Protein AF-A0A7X7CBP8-F1 (afdb_monomer_lite)

Foldseek 3Di:
DQVVVQVVVQVVCVVVVFHFRKDKDWDKPDPVSLPAQIKIKIKIKGKGADPPDDPVCRVVVVRIDIDIDMDMDGRHNDDDD

pLDDT: mean 88.27, std 7.38, range [52.53, 96.38]

Radius of gyration: 16.83 Å; chains: 1; bounding box: 35×19×53 Å

Secondary structure (DSSP, 8-state):
-HHHHHHHHHHHHHHTT--S-EEEEEEESSSSTT-TT-EEEEEEEEEEEPTTS-GGGTTTTT-EEEEEEEEEEEPPS----

Sequence (81 aa):
GRGAAELAAHISFDDAGLPGPVTVSLECSDSPCLTPGGTIRATVTTEVALPLIPFGMVDALGARVTVHGNAVTVVDEWVER

Structure (mmCIF, N/CA/C/O backbone):
data_AF-A0A7X7CBP8-F1
#
_entry.id   AF-A0A7X7CBP8-F1
#
loop_
_atom_site.group_PDB
_atom_site.id
_atom_site.type_symbol
_atom_site.label_atom_id
_atom_site.label_alt_id
_atom_site.label_comp_id
_atom_site.label_asym_id
_atom_site.label_entity_id
_atom_site.label_seq_id
_atom_site.pdbx_PDB_ins_code
_atom_site.Cartn_x
_atom_site.Cartn_y
_atom_site.Cartn_z
_atom_site.occupancy
_atom_site.B_iso_or_equiv
_atom_site.auth_seq_id
_atom_site.auth_comp_id
_atom_site.auth_asym_id
_atom_site.auth_atom_id
_atom_site.pdbx_PDB_model_num
ATOM 1 N N . GLY A 1 1 ? 2.360 4.010 16.059 1.00 70.69 1 GLY A N 1
ATOM 2 C CA . GLY A 1 1 ? 1.157 4.206 15.230 1.00 70.69 1 GLY A CA 1
ATOM 3 C C . GLY A 1 1 ? 1.519 4.177 13.760 1.00 70.69 1 GLY A C 1
ATOM 4 O O . GLY A 1 1 ? 1.680 3.096 13.222 1.00 70.69 1 GLY A O 1
ATOM 5 N N . ARG A 1 2 ? 1.729 5.341 13.135 1.00 76.69 2 ARG A N 1
ATOM 6 C CA . ARG A 1 2 ? 1.946 5.470 11.682 1.00 76.69 2 ARG A CA 1
ATOM 7 C C . ARG A 1 2 ? 3.264 4.879 11.157 1.00 76.69 2 ARG A C 1
ATOM 9 O O . ARG A 1 2 ? 3.218 4.023 10.289 1.00 76.69 2 ARG A O 1
ATOM 16 N N . GLY A 1 3 ? 4.410 5.255 11.731 1.00 82.88 3 GLY A N 1
ATOM 17 C CA . GLY A 1 3 ? 5.714 4.762 11.251 1.00 82.88 3 GLY A CA 1
ATOM 18 C C . GLY A 1 3 ? 5.892 3.241 11.370 1.00 82.88 3 GLY A C 1
ATOM 19 O O . GLY A 1 3 ? 6.525 2.623 10.527 1.00 82.88 3 GLY A O 1
ATOM 20 N N . ALA A 1 4 ? 5.271 2.615 12.377 1.00 85.56 4 ALA A N 1
ATOM 21 C CA . ALA A 1 4 ? 5.254 1.155 12.501 1.00 85.56 4 ALA A CA 1
ATOM 22 C C . ALA A 1 4 ? 4.411 0.491 11.398 1.00 85.56 4 ALA A C 1
ATOM 24 O O . ALA A 1 4 ? 4.814 -0.536 10.865 1.00 85.56 4 ALA A O 1
ATOM 25 N N . ALA A 1 5 ? 3.273 1.092 11.031 1.00 83.88 5 ALA A N 1
ATOM 26 C CA . ALA A 1 5 ? 2.450 0.616 9.922 1.00 83.88 5 ALA A CA 1
ATOM 27 C C . ALA A 1 5 ? 3.158 0.793 8.568 1.00 83.88 5 ALA A C 1
ATOM 29 O O . ALA A 1 5 ? 3.102 -0.104 7.735 1.00 83.88 5 ALA A O 1
ATOM 30 N N . GLU A 1 6 ? 3.862 1.911 8.366 1.00 86.88 6 GLU A N 1
ATOM 31 C CA . GLU A 1 6 ? 4.676 2.153 7.166 1.00 86.88 6 GLU A CA 1
ATOM 32 C C . GLU A 1 6 ? 5.834 1.148 7.057 1.00 86.88 6 GLU A C 1
ATOM 34 O O . GLU A 1 6 ? 6.026 0.563 5.995 1.00 86.88 6 GLU A O 1
ATOM 39 N N . LEU A 1 7 ? 6.550 0.873 8.154 1.00 90.31 7 LEU A N 1
ATOM 40 C CA . LEU A 1 7 ? 7.617 -0.133 8.180 1.00 90.31 7 LEU A CA 1
ATOM 41 C C . LEU A 1 7 ? 7.086 -1.549 7.916 1.00 90.31 7 LEU A C 1
ATOM 43 O O . LEU A 1 7 ? 7.667 -2.276 7.116 1.00 90.31 7 LEU A O 1
ATOM 47 N N . ALA A 1 8 ? 5.987 -1.940 8.567 1.00 88.62 8 ALA A N 1
ATOM 48 C CA . ALA A 1 8 ? 5.371 -3.247 8.349 1.00 88.62 8 ALA A CA 1
ATOM 49 C C . ALA A 1 8 ? 4.921 -3.414 6.890 1.00 88.62 8 ALA A C 1
ATOM 51 O O . ALA A 1 8 ? 5.210 -4.436 6.275 1.00 88.62 8 ALA A O 1
ATOM 52 N N . ALA A 1 9 ? 4.289 -2.386 6.317 1.00 88.06 9 ALA A N 1
ATOM 53 C CA . ALA A 1 9 ? 3.900 -2.382 4.913 1.00 88.06 9 ALA A CA 1
ATOM 54 C C . ALA A 1 9 ? 5.117 -2.479 3.981 1.00 88.06 9 ALA A C 1
ATOM 56 O O . ALA A 1 9 ? 5.091 -3.265 3.042 1.00 88.06 9 ALA A O 1
ATOM 57 N N . HIS A 1 10 ? 6.197 -1.744 4.261 1.00 88.94 10 HIS A N 1
ATOM 58 C CA . HIS A 1 10 ? 7.434 -1.838 3.488 1.00 88.94 10 HIS A CA 1
ATOM 59 C C . HIS A 1 10 ? 8.004 -3.264 3.489 1.00 88.94 10 HIS A C 1
ATOM 61 O O . HIS A 1 10 ? 8.329 -3.778 2.426 1.00 88.94 10 HIS A O 1
ATOM 67 N N . ILE A 1 11 ? 8.080 -3.923 4.652 1.00 90.88 11 ILE A N 1
ATOM 68 C CA . ILE A 1 11 ? 8.561 -5.313 4.754 1.00 90.88 11 ILE A CA 1
ATOM 69 C C . ILE A 1 11 ? 7.667 -6.257 3.939 1.00 90.88 11 ILE A C 1
ATOM 71 O O . ILE A 1 11 ? 8.169 -7.015 3.118 1.00 90.88 11 ILE A O 1
ATOM 75 N N . SER A 1 12 ? 6.343 -6.177 4.101 1.00 89.19 12 SER A N 1
ATOM 76 C CA . SER A 1 12 ? 5.418 -7.062 3.379 1.00 89.19 12 SER A CA 1
ATOM 77 C C . SER A 1 12 ? 5.448 -6.876 1.857 1.00 89.19 12 SER A C 1
ATOM 79 O O . SER A 1 12 ? 5.238 -7.837 1.121 1.00 89.19 12 SER A O 1
ATOM 81 N N . PHE A 1 13 ? 5.681 -5.655 1.368 1.00 88.06 13 PHE A N 1
ATOM 82 C CA . PHE A 1 13 ? 5.808 -5.389 -0.068 1.00 88.06 13 PHE A CA 1
ATOM 83 C C . PHE A 1 13 ? 7.157 -5.853 -0.624 1.00 88.06 13 PHE A C 1
ATOM 85 O O . PHE A 1 13 ? 7.196 -6.389 -1.732 1.00 88.06 13 PHE A O 1
ATOM 92 N N . ASP A 1 14 ? 8.238 -5.711 0.145 1.00 88.94 14 ASP A N 1
ATOM 93 C CA . ASP A 1 14 ? 9.554 -6.242 -0.219 1.00 88.94 14 ASP A CA 1
ATOM 94 C C . ASP A 1 14 ? 9.514 -7.777 -0.347 1.00 88.94 14 ASP A C 1
ATOM 96 O O . ASP A 1 14 ? 9.921 -8.314 -1.379 1.00 88.94 14 ASP A O 1
ATOM 100 N N . ASP A 1 15 ? 8.875 -8.468 0.609 1.00 91.06 15 ASP A N 1
ATOM 101 C CA . ASP A 1 15 ? 8.630 -9.921 0.564 1.00 91.06 15 ASP A CA 1
ATOM 102 C C . ASP A 1 15 ? 7.827 -10.348 -0.682 1.00 91.06 15 ASP A C 1
ATOM 104 O O . ASP A 1 15 ? 8.020 -11.440 -1.222 1.00 91.06 15 ASP A O 1
ATOM 108 N N . ALA A 1 16 ? 6.929 -9.482 -1.165 1.00 86.94 16 ALA A N 1
ATOM 109 C CA . ALA A 1 16 ? 6.136 -9.707 -2.374 1.00 86.94 16 ALA A CA 1
ATOM 110 C C . ALA A 1 16 ? 6.889 -9.375 -3.680 1.00 86.94 16 ALA A C 1
ATOM 112 O O . ALA A 1 16 ? 6.319 -9.506 -4.766 1.00 86.94 16 ALA A O 1
ATOM 113 N N . GLY A 1 17 ? 8.150 -8.937 -3.602 1.00 87.44 17 GLY A N 1
ATOM 114 C CA . GLY A 1 17 ? 8.943 -8.522 -4.760 1.00 87.44 17 GLY A CA 1
ATOM 115 C C . GLY A 1 17 ? 8.532 -7.164 -5.334 1.00 87.44 17 GLY A C 1
ATOM 116 O O . GLY A 1 17 ? 8.759 -6.905 -6.517 1.00 87.44 17 GLY A O 1
ATOM 117 N N . LEU A 1 18 ? 7.929 -6.298 -4.514 1.00 86.62 18 LEU A N 1
ATOM 118 C CA . LEU A 1 18 ? 7.494 -4.943 -4.864 1.00 86.62 18 LEU A CA 1
ATOM 119 C C . LEU A 1 18 ? 8.305 -3.894 -4.078 1.00 86.62 18 LEU A C 1
ATOM 121 O O . LEU A 1 18 ? 7.737 -3.171 -3.256 1.00 86.62 18 LEU A O 1
ATOM 125 N N . PRO A 1 19 ? 9.631 -3.800 -4.297 1.00 84.62 19 PRO A N 1
ATOM 126 C CA . PRO A 1 19 ? 10.463 -2.854 -3.571 1.00 84.62 19 PRO A CA 1
ATOM 127 C C . PRO A 1 19 ? 10.140 -1.421 -4.000 1.00 84.62 19 PRO A C 1
ATOM 129 O O . PRO A 1 19 ? 9.992 -1.125 -5.189 1.00 84.62 19 PRO A O 1
ATOM 132 N N . GLY A 1 20 ? 10.088 -0.507 -3.037 1.00 83.44 20 GLY A N 1
ATOM 133 C CA . GLY A 1 20 ? 9.847 0.901 -3.317 1.00 83.44 20 GLY A CA 1
ATOM 134 C C . GLY A 1 20 ? 9.419 1.691 -2.086 1.00 83.44 20 GLY A C 1
ATOM 135 O O . GLY A 1 20 ? 9.135 1.118 -1.033 1.00 83.44 20 GLY A O 1
ATOM 136 N N . PRO A 1 21 ? 9.360 3.029 -2.196 1.00 86.31 21 PRO A N 1
ATOM 137 C CA . PRO A 1 21 ? 8.754 3.844 -1.159 1.00 86.31 21 PRO A CA 1
ATOM 138 C C . PRO A 1 21 ? 7.283 3.454 -0.986 1.00 86.31 21 PRO A C 1
ATOM 140 O O . PRO A 1 21 ? 6.558 3.208 -1.955 1.00 86.31 21 PRO A O 1
ATOM 143 N N . VAL A 1 22 ? 6.843 3.414 0.269 1.00 90.44 22 VAL A N 1
ATOM 144 C CA . VAL A 1 22 ? 5.483 3.029 0.640 1.00 90.44 22 VAL A CA 1
ATOM 145 C C . VAL A 1 22 ? 4.813 4.177 1.378 1.00 90.44 22 VAL A C 1
ATOM 147 O O . VAL A 1 22 ? 5.382 4.757 2.300 1.00 90.44 22 VAL A O 1
ATOM 150 N N . THR A 1 23 ? 3.580 4.490 0.986 1.00 92.31 23 THR A N 1
ATOM 151 C CA . THR A 1 23 ? 2.723 5.443 1.698 1.00 92.31 23 THR A CA 1
ATOM 152 C C . THR A 1 23 ? 1.518 4.719 2.275 1.00 92.31 23 THR A C 1
ATOM 154 O O . THR A 1 23 ? 0.845 3.974 1.566 1.00 92.31 23 THR A O 1
ATOM 157 N N . VAL A 1 24 ? 1.216 4.972 3.551 1.00 91.25 24 VAL A N 1
ATOM 158 C CA . VAL A 1 24 ? 0.037 4.419 4.233 1.00 91.25 24 VAL A CA 1
ATOM 159 C C . VAL A 1 24 ? -0.980 5.523 4.519 1.00 91.25 24 VAL A C 1
ATOM 161 O O . VAL A 1 24 ? -0.648 6.595 5.038 1.00 91.25 24 VAL A O 1
ATOM 164 N N . SER A 1 25 ? -2.241 5.246 4.209 1.00 93.44 25 SER A N 1
ATOM 165 C CA . SER A 1 25 ? -3.403 6.057 4.581 1.00 93.44 25 SER A CA 1
ATOM 166 C C . SER A 1 25 ? -4.365 5.220 5.421 1.00 93.44 25 SER A C 1
ATOM 168 O O . SER A 1 25 ? -4.460 4.008 5.232 1.00 93.44 25 SER A O 1
ATOM 170 N N . LEU A 1 26 ? -5.019 5.862 6.389 1.00 92.12 26 LEU A N 1
ATOM 171 C CA . LEU A 1 26 ? -5.954 5.224 7.311 1.00 92.12 26 LEU A CA 1
ATOM 172 C C . LEU A 1 26 ? -7.301 5.935 7.225 1.00 92.12 26 LEU A C 1
ATOM 174 O O . LEU A 1 26 ? -7.356 7.159 7.340 1.00 92.12 26 LEU A O 1
ATOM 178 N N . GLU A 1 27 ? -8.364 5.158 7.078 1.00 95.31 27 GLU A N 1
ATOM 179 C CA . GLU A 1 27 ? -9.750 5.613 7.136 1.00 95.31 27 GLU A CA 1
ATOM 180 C C . GLU A 1 27 ? -10.461 4.861 8.260 1.00 95.31 27 GLU A C 1
ATOM 182 O O . GLU A 1 27 ? -10.356 3.638 8.361 1.00 95.31 27 GLU A O 1
ATOM 187 N N . CYS A 1 28 ? -11.173 5.593 9.111 1.00 95.56 28 CYS A N 1
ATOM 188 C CA . CYS A 1 28 ? -11.896 5.031 10.247 1.00 95.56 28 CYS A CA 1
ATOM 189 C C . CYS A 1 28 ? -13.396 5.186 10.000 1.00 95.56 28 CYS A C 1
ATOM 191 O O . CYS A 1 28 ? -13.826 6.254 9.561 1.00 95.56 28 CYS A O 1
ATOM 193 N N . SER A 1 29 ? -14.190 4.154 10.295 1.00 96.38 29 SER A N 1
ATOM 194 C CA . SER A 1 29 ? -15.655 4.264 10.210 1.00 96.38 29 SER A CA 1
ATOM 195 C C . SER A 1 29 ? -16.237 5.202 11.263 1.00 96.38 29 SER A C 1
ATOM 197 O O . SER A 1 29 ? -17.281 5.804 11.034 1.00 96.38 29 SER A O 1
ATOM 199 N N . ASP A 1 30 ? -15.542 5.345 12.392 1.00 95.31 30 ASP A N 1
ATOM 200 C CA . ASP A 1 30 ? -16.008 6.076 13.561 1.00 95.31 30 ASP A CA 1
ATOM 201 C C . ASP A 1 30 ? -14.966 7.091 14.039 1.00 95.31 30 ASP A C 1
ATOM 203 O O . ASP A 1 30 ? -13.759 6.962 13.806 1.00 95.31 30 ASP A O 1
ATOM 207 N N . SER A 1 31 ? -15.447 8.116 14.744 1.00 92.56 31 SER A N 1
ATOM 208 C CA . SER A 1 31 ? -14.608 9.086 15.447 1.00 92.56 31 SER A CA 1
ATOM 209 C C . SER A 1 31 ? -14.998 9.086 16.930 1.00 92.56 31 SER A C 1
ATOM 211 O O . SER A 1 31 ? -16.123 9.465 17.253 1.00 92.56 31 SER A O 1
ATOM 213 N N . PRO A 1 32 ? -14.111 8.645 17.846 1.00 91.75 32 PRO A N 1
ATOM 214 C CA . PRO A 1 32 ? -12.686 8.329 17.670 1.00 91.75 32 PRO A CA 1
ATOM 215 C C . PRO A 1 32 ? -12.407 7.034 16.883 1.00 91.75 32 PRO A C 1
ATOM 217 O O . PRO A 1 32 ? -13.174 6.083 16.939 1.00 91.75 32 PRO A O 1
ATOM 220 N N . CYS A 1 33 ? -11.262 6.975 16.195 1.00 91.12 33 CYS A N 1
ATOM 221 C CA . CYS A 1 33 ? -10.903 5.860 15.301 1.00 91.12 33 CYS A CA 1
ATOM 222 C C . CYS A 1 33 ? -10.837 4.481 15.989 1.00 91.12 33 CYS A C 1
ATOM 224 O O . CYS A 1 33 ? -11.044 3.458 15.349 1.00 91.12 33 CYS A O 1
ATOM 226 N N . LEU A 1 34 ? -10.556 4.453 17.297 1.00 91.50 34 LEU A N 1
ATOM 227 C CA . LEU A 1 34 ? -10.515 3.239 18.120 1.00 91.50 34 LEU A CA 1
ATOM 228 C C . LEU A 1 34 ? -11.847 2.991 18.847 1.00 91.50 34 LEU A C 1
ATOM 230 O O . LEU A 1 34 ? -11.853 2.496 19.971 1.00 91.50 34 LEU A O 1
ATOM 234 N N . THR A 1 35 ? -12.970 3.381 18.244 1.00 93.69 35 THR A N 1
ATOM 235 C CA . THR A 1 35 ? -14.296 3.057 18.782 1.00 93.69 35 THR A CA 1
ATOM 236 C C . THR A 1 35 ? -14.519 1.543 18.685 1.00 93.69 35 THR A C 1
ATOM 238 O O . THR A 1 35 ? -14.386 1.005 17.586 1.00 93.69 35 THR A O 1
ATOM 241 N N . PRO A 1 36 ? -14.848 0.856 19.796 1.00 94.00 36 PRO A N 1
ATOM 242 C CA . PRO A 1 36 ? -15.212 -0.561 19.812 1.00 94.00 36 PRO A CA 1
ATOM 243 C C . PRO A 1 36 ? -16.228 -0.930 18.729 1.00 94.00 36 PRO A C 1
ATOM 245 O O . PRO A 1 36 ? -17.226 -0.231 18.558 1.00 94.00 36 PRO A O 1
ATOM 248 N N . GLY A 1 37 ? -15.971 -2.009 17.987 1.00 92.81 37 GLY A N 1
ATOM 249 C CA . GLY A 1 37 ? -16.819 -2.439 16.870 1.00 92.81 37 GLY A CA 1
ATOM 250 C C . GLY A 1 37 ? -16.687 -1.594 15.593 1.00 92.81 37 GLY A C 1
ATOM 251 O O . GLY A 1 37 ? -17.225 -1.978 14.554 1.00 92.81 37 GLY A O 1
ATOM 252 N N . GLY A 1 38 ? -15.945 -0.482 15.635 1.00 93.19 38 GLY A N 1
ATOM 253 C CA . GLY A 1 38 ? -15.578 0.298 14.459 1.00 93.19 38 GLY A CA 1
ATOM 254 C C . GLY A 1 38 ? -14.586 -0.443 13.561 1.00 93.19 38 GLY A C 1
ATOM 255 O O . GLY A 1 38 ? -13.990 -1.453 13.936 1.00 93.19 38 GLY A O 1
ATOM 256 N N . THR A 1 39 ? -14.376 0.065 12.352 1.00 95.62 39 THR A N 1
ATOM 257 C CA . THR A 1 39 ? -13.436 -0.495 11.375 1.00 95.62 39 THR A CA 1
ATOM 258 C C . THR A 1 39 ? -12.359 0.510 11.005 1.00 95.62 39 THR A C 1
ATOM 260 O O . THR A 1 39 ? -12.607 1.713 10.896 1.00 95.62 39 THR A O 1
ATOM 263 N N . ILE A 1 40 ? -11.154 -0.007 10.781 1.00 94.38 40 ILE A N 1
ATOM 264 C CA . ILE A 1 40 ? -10.014 0.749 10.275 1.00 94.38 40 ILE A CA 1
ATOM 265 C C . ILE A 1 40 ? -9.620 0.138 8.938 1.00 94.38 40 ILE A C 1
ATOM 267 O O . ILE A 1 40 ? -9.246 -1.034 8.862 1.00 94.38 40 ILE A O 1
ATOM 271 N N . ARG A 1 41 ? -9.691 0.943 7.880 1.00 95.19 41 ARG A N 1
ATOM 272 C CA . ARG A 1 41 ? -9.176 0.611 6.555 1.00 95.19 41 ARG A CA 1
ATOM 273 C C . ARG A 1 41 ? -7.801 1.240 6.391 1.00 95.19 41 ARG A C 1
ATOM 275 O O . ARG A 1 41 ? -7.658 2.456 6.456 1.00 95.19 41 ARG A O 1
ATOM 282 N N . ALA A 1 42 ? -6.800 0.407 6.150 1.00 92.38 42 ALA A N 1
ATOM 283 C CA . ALA A 1 42 ? -5.481 0.827 5.721 1.00 92.38 42 ALA A CA 1
ATOM 284 C C . ALA A 1 42 ? -5.360 0.657 4.206 1.00 92.38 42 ALA A C 1
ATOM 286 O O . ALA A 1 42 ? -5.565 -0.440 3.686 1.00 92.38 42 ALA A O 1
ATOM 287 N N . THR A 1 43 ? -4.993 1.731 3.513 1.00 94.50 43 THR A N 1
ATOM 288 C CA . THR A 1 43 ? -4.628 1.690 2.095 1.00 94.50 43 THR A CA 1
ATOM 289 C C . THR A 1 43 ? -3.151 2.017 1.963 1.00 94.50 43 THR A C 1
ATOM 291 O O . THR A 1 43 ? -2.688 3.077 2.397 1.00 94.50 43 THR A O 1
ATOM 294 N N . VAL A 1 44 ? -2.424 1.080 1.370 1.00 92.81 44 VAL A N 1
ATOM 295 C CA . VAL A 1 44 ? -0.994 1.139 1.102 1.00 92.81 44 VAL A CA 1
ATOM 296 C C . VAL A 1 44 ? -0.797 1.413 -0.381 1.00 92.81 44 VAL A C 1
ATOM 298 O O . VAL A 1 44 ? -1.375 0.719 -1.214 1.00 92.81 44 VAL A O 1
ATOM 301 N N . THR A 1 45 ? 0.027 2.399 -0.710 1.00 93.44 45 THR A N 1
ATOM 302 C CA . THR A 1 45 ? 0.350 2.759 -2.092 1.00 93.44 45 THR A CA 1
ATOM 303 C C . THR A 1 45 ? 1.855 2.707 -2.298 1.00 93.44 45 THR A C 1
ATOM 305 O O . THR A 1 45 ? 2.613 3.230 -1.478 1.00 93.44 45 THR A O 1
ATOM 308 N N . THR A 1 46 ? 2.277 2.106 -3.407 1.00 91.81 46 THR A N 1
ATOM 309 C CA . THR A 1 46 ? 3.672 2.094 -3.855 1.00 91.81 46 THR A CA 1
ATOM 310 C C . THR A 1 46 ? 3.756 2.248 -5.372 1.00 91.81 46 THR A C 1
ATOM 312 O O . THR A 1 46 ? 2.773 2.034 -6.084 1.00 91.81 46 THR A O 1
ATOM 315 N N . GLU A 1 47 ? 4.933 2.611 -5.869 1.00 92.44 47 GLU A N 1
ATOM 316 C CA . GLU A 1 47 ? 5.246 2.638 -7.295 1.00 92.44 47 GLU A CA 1
ATOM 317 C C . GLU A 1 47 ? 6.333 1.618 -7.606 1.00 92.44 47 GLU A C 1
ATOM 319 O O . GLU A 1 47 ? 7.429 1.675 -7.047 1.00 92.44 47 GLU A O 1
ATOM 324 N N . VAL A 1 48 ? 6.045 0.724 -8.550 1.00 89.00 48 VAL A N 1
ATOM 325 C CA . VAL A 1 48 ? 6.977 -0.325 -8.972 1.00 89.00 48 VAL A CA 1
ATOM 326 C C . VAL A 1 48 ? 7.299 -0.209 -10.452 1.00 89.00 48 VAL A C 1
ATOM 328 O O . VAL A 1 48 ? 6.479 0.239 -11.256 1.00 89.00 48 VAL A O 1
ATOM 331 N N . ALA A 1 49 ? 8.512 -0.611 -10.819 1.00 89.38 49 ALA A N 1
ATOM 332 C CA . ALA A 1 49 ? 8.913 -0.709 -12.215 1.00 89.38 49 ALA A CA 1
ATOM 333 C C . ALA A 1 49 ? 8.190 -1.876 -12.901 1.00 89.38 49 ALA A C 1
ATOM 335 O O . ALA A 1 49 ? 7.991 -2.935 -12.304 1.00 89.38 49 ALA A O 1
ATOM 336 N N . LEU A 1 50 ? 7.825 -1.695 -14.170 1.00 88.25 50 LEU A N 1
ATOM 337 C CA . LEU A 1 50 ? 7.243 -2.770 -14.962 1.00 88.25 50 LEU A CA 1
ATOM 338 C C . LEU A 1 50 ? 8.259 -3.901 -15.182 1.00 88.25 50 LEU A C 1
ATOM 340 O O . LEU A 1 50 ? 9.423 -3.634 -15.508 1.00 88.25 50 LEU A O 1
ATOM 344 N N . PRO A 1 51 ? 7.827 -5.169 -15.063 1.00 83.31 51 PRO A N 1
ATOM 345 C CA . PRO A 1 51 ? 8.689 -6.293 -15.380 1.00 83.31 51 PRO A CA 1
ATOM 346 C C . PRO A 1 51 ? 9.058 -6.278 -16.868 1.00 83.31 51 PRO A C 1
ATOM 348 O O . PRO A 1 51 ? 8.314 -5.772 -17.707 1.00 83.31 51 PRO A O 1
ATOM 351 N N . LEU A 1 52 ? 10.203 -6.889 -17.190 1.00 86.88 52 LEU A N 1
ATOM 352 C CA . LEU A 1 52 ? 10.742 -7.039 -18.553 1.00 86.88 52 LEU A CA 1
ATOM 353 C C . LEU A 1 52 ? 11.266 -5.746 -19.203 1.00 86.88 52 LEU A C 1
ATOM 355 O O . LEU A 1 52 ? 11.715 -5.784 -20.349 1.00 86.88 52 LEU A O 1
ATOM 359 N N . ILE A 1 53 ? 11.282 -4.627 -18.475 1.00 87.44 53 ILE A N 1
ATOM 360 C CA . ILE A 1 53 ? 11.950 -3.401 -18.914 1.00 87.44 53 ILE A CA 1
ATOM 361 C C . ILE A 1 53 ? 13.405 -3.415 -18.429 1.00 87.44 53 ILE A C 1
ATOM 363 O O . ILE A 1 53 ? 13.647 -3.595 -17.233 1.00 87.44 53 ILE A O 1
ATOM 367 N N . PRO A 1 54 ? 14.398 -3.221 -19.316 1.00 86.69 54 PRO A N 1
ATOM 368 C CA . PRO A 1 54 ? 15.791 -3.094 -18.901 1.00 86.69 54 PRO A CA 1
ATOM 369 C C . PRO A 1 54 ? 15.961 -1.978 -17.860 1.00 86.69 54 PRO A C 1
ATOM 371 O O . PRO A 1 54 ? 15.486 -0.864 -18.074 1.00 86.69 54 PRO A O 1
ATOM 374 N N . PHE A 1 55 ? 16.674 -2.253 -16.761 1.00 79.38 55 PHE A N 1
ATOM 375 C CA . PHE A 1 55 ? 16.773 -1.356 -15.595 1.00 79.38 55 PHE A CA 1
ATOM 376 C C . PHE A 1 55 ? 17.154 0.094 -15.942 1.00 79.38 55 PHE A C 1
ATOM 378 O O . PHE A 1 55 ? 16.590 1.027 -15.384 1.00 79.38 55 PHE A O 1
ATOM 385 N N . GLY A 1 56 ? 18.057 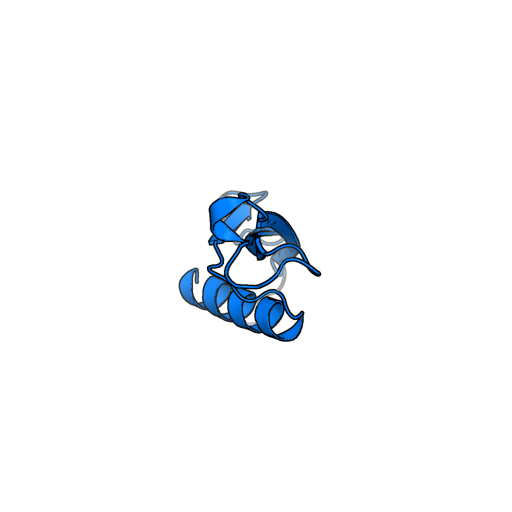0.297 -16.908 1.00 81.94 56 GLY A N 1
ATOM 386 C CA . GLY A 1 56 ? 18.490 1.634 -17.339 1.00 81.94 56 GLY A CA 1
ATOM 387 C C . GLY A 1 56 ? 17.472 2.414 -18.182 1.00 81.94 56 GLY A C 1
ATOM 388 O O . GLY A 1 56 ? 17.737 3.555 -18.541 1.00 81.94 56 GLY A O 1
ATOM 389 N N . MET A 1 57 ? 16.334 1.810 -18.532 1.00 88.25 57 MET A N 1
ATOM 390 C CA . MET A 1 57 ? 15.330 2.385 -19.431 1.00 88.25 57 MET A CA 1
ATOM 391 C C . MET A 1 57 ? 13.995 2.680 -18.727 1.00 88.25 57 MET A C 1
ATOM 393 O O . MET A 1 57 ? 13.141 3.350 -19.304 1.00 88.25 57 MET A O 1
ATOM 397 N N . VAL A 1 58 ? 13.825 2.228 -17.476 1.00 87.38 58 VAL A N 1
ATOM 398 C CA . VAL A 1 58 ? 12.590 2.392 -16.687 1.00 87.38 58 VAL A CA 1
ATOM 399 C C . VAL A 1 58 ? 12.193 3.863 -16.565 1.00 87.38 58 VAL A C 1
ATOM 401 O O . VAL A 1 58 ? 11.053 4.214 -16.866 1.00 87.38 58 VAL A O 1
ATOM 404 N N . ASP A 1 59 ? 13.133 4.731 -16.185 1.00 85.50 59 ASP A N 1
ATOM 405 C CA . ASP A 1 59 ? 12.843 6.153 -15.972 1.00 85.50 59 ASP A CA 1
ATOM 406 C C . ASP A 1 59 ? 12.643 6.908 -17.293 1.00 85.50 59 ASP A C 1
ATOM 408 O O . ASP A 1 59 ? 11.758 7.754 -17.393 1.00 85.50 59 ASP A O 1
ATOM 412 N N . ALA A 1 60 ? 13.402 6.559 -18.338 1.00 88.75 60 ALA A N 1
ATOM 413 C CA . ALA A 1 60 ? 13.286 7.186 -19.656 1.00 88.75 60 ALA A CA 1
ATOM 414 C C . ALA A 1 60 ? 11.938 6.895 -20.339 1.00 88.75 60 ALA A C 1
ATOM 416 O O . ALA A 1 60 ? 11.429 7.731 -21.081 1.00 88.75 60 ALA A O 1
ATOM 417 N N . LEU A 1 61 ? 11.365 5.713 -20.093 1.00 88.50 61 LEU A N 1
ATOM 418 C CA 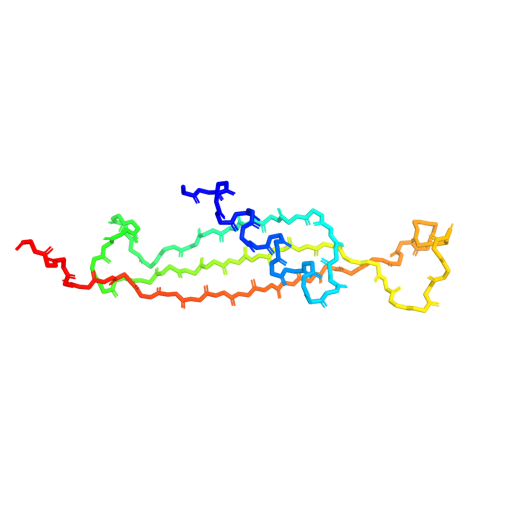. LEU A 1 61 ? 10.082 5.289 -20.658 1.00 88.50 61 LEU A CA 1
ATOM 419 C C . LEU A 1 61 ? 8.885 5.595 -19.752 1.00 88.50 61 LEU A C 1
ATOM 421 O O . LEU A 1 61 ? 7.752 5.341 -20.156 1.00 88.50 61 LEU A O 1
ATOM 425 N N . GLY A 1 62 ? 9.111 6.078 -18.525 1.00 87.81 62 GLY A N 1
ATOM 426 C CA . GLY A 1 62 ? 8.049 6.185 -17.523 1.00 87.81 62 GLY A CA 1
ATOM 427 C C . GLY A 1 62 ? 7.407 4.830 -17.210 1.00 87.81 62 GLY A C 1
ATOM 428 O O . GLY A 1 62 ? 6.207 4.751 -16.966 1.00 87.81 62 GLY A O 1
ATOM 429 N N . ALA A 1 63 ? 8.187 3.746 -17.255 1.00 91.31 63 ALA A N 1
ATOM 430 C CA . ALA A 1 63 ? 7.689 2.379 -17.143 1.00 91.31 63 ALA A CA 1
ATOM 431 C C . ALA A 1 63 ? 7.465 1.965 -15.679 1.00 91.31 63 ALA A C 1
ATOM 433 O O . ALA A 1 63 ? 8.025 0.978 -15.197 1.00 91.31 63 ALA A O 1
ATOM 434 N N . 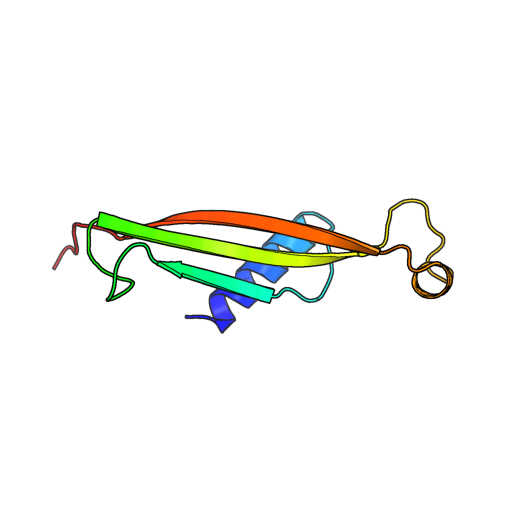ARG A 1 64 ? 6.664 2.752 -14.961 1.00 90.62 64 ARG A N 1
ATOM 435 C CA . ARG A 1 64 ? 6.277 2.528 -13.568 1.00 90.62 64 ARG A CA 1
ATOM 436 C C . ARG A 1 64 ? 4.763 2.420 -13.472 1.00 90.62 64 ARG A C 1
ATOM 438 O O . ARG A 1 64 ? 4.039 3.062 -14.228 1.00 90.62 64 ARG A O 1
ATOM 445 N N . VAL A 1 65 ? 4.289 1.602 -12.543 1.00 90.88 65 VAL A N 1
ATOM 446 C CA . VAL A 1 65 ? 2.865 1.468 -12.234 1.00 90.88 65 VAL A CA 1
ATOM 447 C C . VAL A 1 65 ? 2.632 1.673 -10.749 1.00 90.88 65 VAL A C 1
ATOM 449 O O . VAL A 1 65 ? 3.422 1.231 -9.911 1.00 90.88 65 VAL A O 1
ATOM 452 N N . THR A 1 66 ? 1.529 2.341 -10.426 1.00 92.94 66 THR A N 1
ATOM 453 C CA . THR A 1 66 ? 1.061 2.476 -9.050 1.00 92.94 66 THR A CA 1
ATOM 454 C C . THR A 1 66 ? 0.335 1.202 -8.639 1.00 92.94 66 THR A C 1
ATOM 456 O O . THR A 1 66 ? -0.570 0.735 -9.331 1.00 92.94 66 THR A O 1
ATOM 459 N N . VAL A 1 67 ? 0.725 0.647 -7.498 1.00 90.38 67 VAL A N 1
ATOM 460 C CA . VAL A 1 67 ? 0.1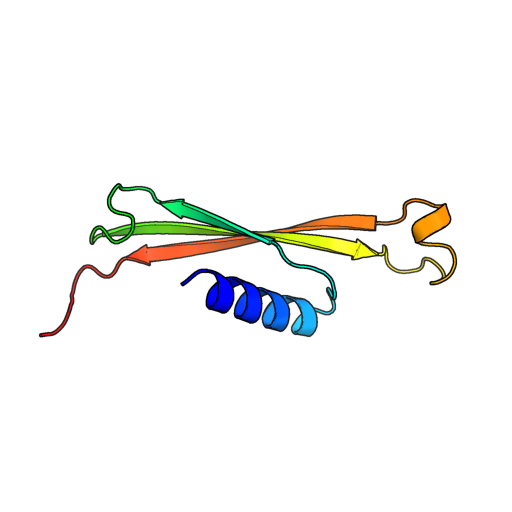07 -0.536 -6.902 1.00 90.38 67 VAL A CA 1
ATOM 461 C C . VAL A 1 67 ? -0.523 -0.142 -5.575 1.00 90.38 67 VAL A C 1
ATOM 463 O O . VAL A 1 67 ? 0.079 0.577 -4.774 1.00 90.38 67 VAL A O 1
ATOM 466 N N . HIS A 1 68 ? -1.735 -0.641 -5.345 1.00 91.06 68 HIS A N 1
ATOM 467 C CA . HIS A 1 68 ? -2.479 -0.422 -4.112 1.00 91.06 68 HIS A CA 1
ATOM 468 C C . HIS A 1 68 ? -2.717 -1.746 -3.385 1.00 91.06 68 HIS A C 1
ATOM 470 O O . HIS A 1 68 ? -3.192 -2.711 -3.981 1.00 91.06 68 HIS A O 1
ATOM 476 N N . GLY A 1 69 ? -2.442 -1.767 -2.084 1.00 89.31 69 GLY A N 1
ATOM 477 C CA . GLY A 1 69 ? -2.867 -2.813 -1.157 1.00 89.31 69 GLY A CA 1
ATOM 478 C C . GLY A 1 69 ? -3.893 -2.251 -0.179 1.00 89.31 69 GLY A C 1
ATOM 479 O O . GLY A 1 69 ? -3.755 -1.118 0.273 1.00 89.31 69 GLY A O 1
ATOM 480 N N . ASN A 1 70 ? -4.926 -3.020 0.157 1.00 92.00 70 ASN A N 1
ATOM 481 C CA . ASN A 1 70 ? -5.889 -2.631 1.183 1.00 92.00 70 ASN A CA 1
ATOM 482 C C . ASN A 1 70 ? -5.998 -3.710 2.261 1.00 92.00 70 ASN A C 1
ATOM 484 O O . ASN A 1 70 ? -5.951 -4.902 1.968 1.00 92.00 70 ASN A O 1
ATOM 488 N N . ALA A 1 71 ? -6.142 -3.271 3.506 1.00 90.38 71 ALA A N 1
ATOM 489 C CA . ALA A 1 71 ? -6.412 -4.120 4.653 1.00 90.38 71 ALA A CA 1
ATOM 490 C C . ALA A 1 71 ? -7.507 -3.467 5.498 1.00 90.38 71 ALA A C 1
ATOM 492 O O . ALA A 1 71 ? -7.496 -2.255 5.706 1.00 90.38 71 ALA A O 1
ATOM 493 N N . VAL A 1 72 ? -8.462 -4.260 5.975 1.00 94.31 72 VAL A N 1
ATOM 494 C CA . VAL A 1 72 ? -9.523 -3.795 6.872 1.00 94.31 72 VAL A CA 1
ATOM 495 C C . VAL A 1 72 ? -9.469 -4.632 8.134 1.00 94.31 72 VAL A C 1
ATOM 497 O O . VAL A 1 72 ? -9.428 -5.857 8.057 1.00 94.31 72 VAL A O 1
ATOM 500 N N . THR A 1 73 ? -9.477 -3.967 9.284 1.00 93.00 73 THR A N 1
ATOM 501 C CA . THR A 1 73 ? -9.566 -4.614 10.593 1.00 93.00 73 THR A CA 1
ATOM 502 C C . THR A 1 73 ? -10.701 -4.009 11.404 1.00 93.00 73 THR A C 1
ATOM 504 O O . THR A 1 73 ? -11.056 -2.844 11.219 1.00 93.00 73 THR A O 1
ATOM 507 N N . VAL A 1 74 ? -11.259 -4.807 12.309 1.00 94.44 74 VAL A N 1
ATOM 508 C CA . VAL A 1 74 ? -12.256 -4.369 13.291 1.00 94.44 74 VAL A CA 1
ATOM 509 C C . VAL A 1 74 ? -11.527 -3.974 14.575 1.00 94.44 74 VAL A C 1
ATOM 511 O O . VAL A 1 74 ? -10.512 -4.582 14.922 1.00 94.44 74 VAL A O 1
ATOM 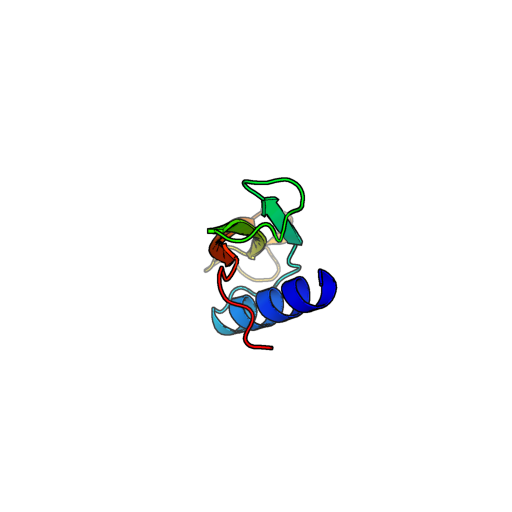514 N N . VAL A 1 75 ? -12.004 -2.929 15.246 1.00 92.56 75 VAL A N 1
ATOM 515 C CA . VAL A 1 75 ? -11.535 -2.529 16.574 1.00 92.56 75 VAL A CA 1
ATOM 516 C C . VAL A 1 75 ? -12.177 -3.444 17.605 1.00 92.56 75 VAL A C 1
ATOM 518 O O . VAL A 1 75 ? -13.401 -3.581 17.628 1.00 92.56 75 VAL A O 1
ATOM 521 N N . ASP A 1 76 ? -11.345 -4.043 18.453 1.00 89.56 76 ASP A N 1
ATOM 52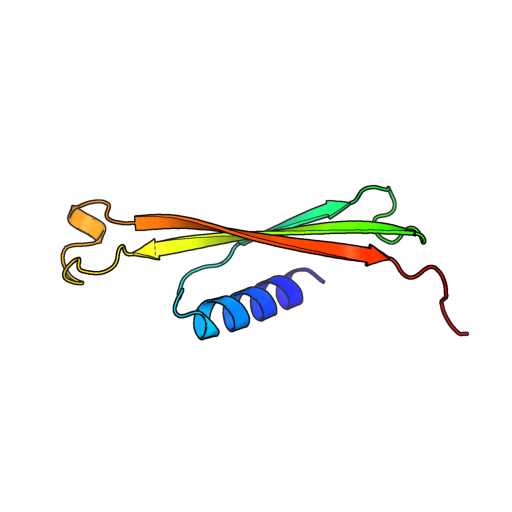2 C CA . ASP A 1 76 ? -11.800 -4.981 19.474 1.00 89.56 76 ASP A CA 1
ATOM 523 C C . ASP A 1 76 ? -12.862 -4.348 20.387 1.00 89.56 76 ASP A C 1
ATOM 525 O O . ASP A 1 76 ? -12.722 -3.211 20.848 1.00 89.56 76 ASP A O 1
ATOM 529 N N . GLU A 1 77 ? -13.943 -5.090 20.614 1.00 83.44 77 GLU A N 1
ATOM 530 C CA . GLU A 1 77 ? -15.013 -4.718 21.538 1.00 83.44 77 GLU A CA 1
ATOM 531 C C . GLU A 1 77 ? -14.704 -5.101 22.989 1.00 83.44 77 GLU A C 1
ATOM 533 O O . GLU A 1 77 ? -15.270 -4.510 23.913 1.00 83.44 77 GLU A O 1
ATOM 538 N N . TRP A 1 78 ? -13.758 -6.018 23.203 1.00 72.56 78 TRP A N 1
ATOM 539 C CA . TRP A 1 78 ? -13.393 -6.532 24.515 1.00 72.56 78 TRP A CA 1
ATOM 540 C C . TRP A 1 78 ? -11.948 -6.173 24.852 1.00 72.56 78 TRP A C 1
ATOM 542 O O . TRP A 1 78 ? -10.994 -6.750 24.343 1.00 72.56 78 TRP A O 1
ATOM 552 N N . VAL A 1 79 ? -11.773 -5.235 25.783 1.00 70.06 79 VAL A N 1
ATOM 553 C CA . VAL A 1 79 ? -10.481 -5.041 26.447 1.00 70.06 79 VAL A CA 1
ATOM 554 C C . VAL A 1 79 ? -10.533 -5.839 27.745 1.00 70.06 79 VAL A C 1
ATOM 556 O O . VAL A 1 79 ? -11.179 -5.405 28.701 1.00 70.06 79 VAL A O 1
ATOM 559 N N . GLU A 1 80 ? -9.905 -7.018 27.781 1.00 58.41 80 GLU A N 1
ATOM 560 C CA . GLU A 1 80 ? -9.674 -7.719 29.048 1.00 58.41 80 GLU A CA 1
ATOM 561 C C . GLU A 1 80 ? -8.896 -6.776 29.982 1.00 58.41 80 GLU A C 1
ATOM 563 O O . GLU A 1 80 ? -7.837 -6.255 29.621 1.00 58.41 80 GLU A O 1
ATOM 568 N N . ARG A 1 81 ? -9.468 -6.493 31.155 1.00 52.53 81 ARG A N 1
ATOM 569 C CA . ARG A 1 81 ? -8.848 -5.697 32.218 1.00 52.53 81 ARG A CA 1
ATOM 570 C C . ARG A 1 81 ? -8.530 -6.594 33.402 1.00 52.53 81 ARG A C 1
ATOM 572 O O . ARG A 1 81 ? -9.436 -7.361 33.795 1.00 52.53 81 ARG A O 1
#